Protein AF-A0A662UUU2-F1 (afdb_monomer)

Structure (mmCIF, N/CA/C/O backbone):
data_AF-A0A662UUU2-F1
#
_entry.id   AF-A0A662UUU2-F1
#
loop_
_atom_site.group_PDB
_atom_site.id
_atom_site.type_symbol
_atom_site.label_atom_id
_atom_site.label_alt_id
_atom_site.label_comp_id
_atom_site.label_asym_id
_atom_site.label_entity_id
_atom_site.label_seq_id
_atom_site.pdbx_PDB_ins_code
_atom_site.Cartn_x
_atom_site.Cartn_y
_atom_site.Cartn_z
_atom_site.occupancy
_atom_site.B_iso_or_equiv
_atom_site.auth_seq_id
_atom_site.auth_comp_id
_atom_site.auth_asym_id
_atom_site.auth_atom_id
_atom_site.pdbx_PDB_model_num
ATOM 1 N N . MET A 1 1 ? -9.603 2.222 8.114 1.00 85.62 1 MET A N 1
ATOM 2 C CA . MET A 1 1 ? -8.547 1.798 7.175 1.00 85.62 1 MET A CA 1
ATOM 3 C C . MET A 1 1 ? -7.642 2.979 6.866 1.00 85.62 1 MET A C 1
ATOM 5 O O . MET A 1 1 ? -8.141 4.057 6.557 1.00 85.62 1 MET A O 1
ATOM 9 N N . TYR A 1 2 ? -6.337 2.778 6.994 1.00 91.75 2 TYR A N 1
ATOM 10 C CA . TYR A 1 2 ? -5.281 3.768 6.819 1.00 91.75 2 TYR A CA 1
ATOM 11 C C . TYR A 1 2 ? -4.266 3.260 5.797 1.00 91.75 2 TYR A C 1
ATOM 13 O O . TYR A 1 2 ? -4.105 2.053 5.625 1.00 91.75 2 TYR A O 1
ATOM 21 N N . LEU A 1 3 ? -3.577 4.187 5.132 1.00 93.75 3 LEU A N 1
ATOM 22 C CA . LEU A 1 3 ? -2.481 3.875 4.223 1.00 93.75 3 LEU A CA 1
ATOM 23 C C . LEU A 1 3 ? -1.150 4.018 4.966 1.00 93.75 3 LEU A C 1
ATOM 25 O O . LEU A 1 3 ? -0.754 5.127 5.324 1.00 93.75 3 LEU A O 1
ATOM 29 N N . PHE A 1 4 ? -0.460 2.903 5.174 1.00 96.44 4 PHE A N 1
ATOM 30 C CA . PHE A 1 4 ? 0.872 2.850 5.767 1.00 96.44 4 PHE A C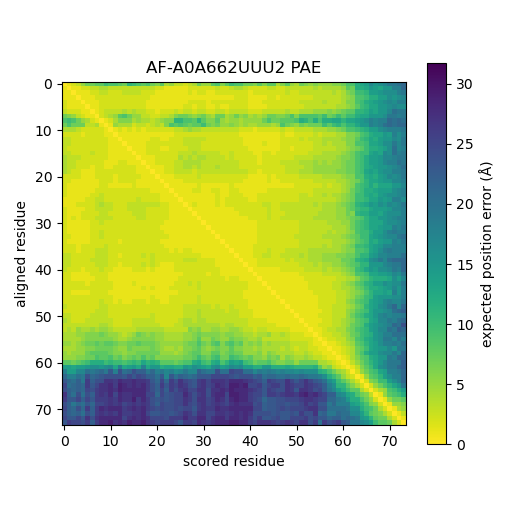A 1
ATOM 31 C C . PHE A 1 4 ? 1.940 2.803 4.676 1.00 96.44 4 PHE A C 1
ATOM 33 O O . PHE A 1 4 ? 1.743 2.193 3.622 1.00 96.44 4 PHE A O 1
ATOM 40 N N . VAL A 1 5 ? 3.079 3.447 4.934 1.00 96.75 5 VAL A N 1
ATOM 41 C CA . VAL A 1 5 ? 4.206 3.543 4.000 1.00 96.75 5 VAL A CA 1
ATOM 42 C C . VAL A 1 5 ? 5.436 2.908 4.635 1.00 96.75 5 VAL A C 1
ATOM 44 O O . VAL A 1 5 ? 5.842 3.303 5.724 1.00 96.75 5 VAL A O 1
ATOM 47 N N . PHE A 1 6 ? 6.050 1.961 3.931 1.00 94.12 6 PHE A N 1
ATOM 48 C CA . PHE A 1 6 ? 7.311 1.334 4.323 1.00 94.12 6 PHE A CA 1
ATOM 49 C C . PHE A 1 6 ? 8.412 1.745 3.346 1.00 94.12 6 PHE A C 1
ATOM 51 O O . PHE A 1 6 ? 8.257 1.592 2.133 1.00 94.12 6 PHE A O 1
ATOM 58 N N . GLU A 1 7 ? 9.528 2.253 3.872 1.00 94.62 7 GLU A N 1
ATOM 59 C CA . GLU A 1 7 ? 10.661 2.746 3.080 1.00 94.62 7 GLU A CA 1
ATOM 60 C C . GLU A 1 7 ? 11.835 1.745 3.007 1.00 94.62 7 GLU A C 1
ATOM 62 O O . GLU A 1 7 ? 11.878 0.705 3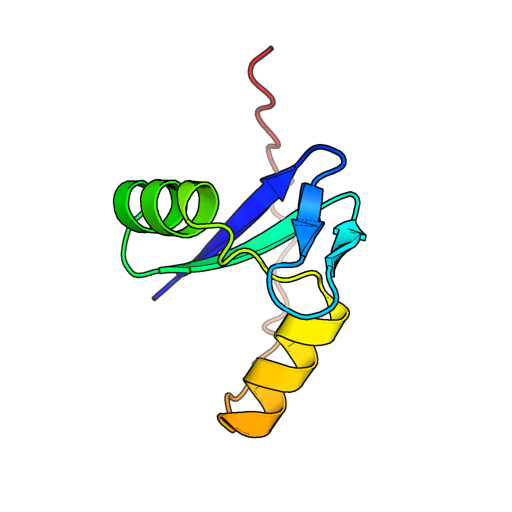.683 1.00 94.62 7 GLU A O 1
ATOM 67 N N . GLY A 1 8 ? 12.807 2.069 2.151 1.00 86.75 8 GLY A N 1
ATOM 68 C CA . GLY A 1 8 ? 13.936 1.211 1.782 1.00 86.75 8 GLY A CA 1
ATOM 69 C C . GLY A 1 8 ? 13.617 0.421 0.513 1.00 86.75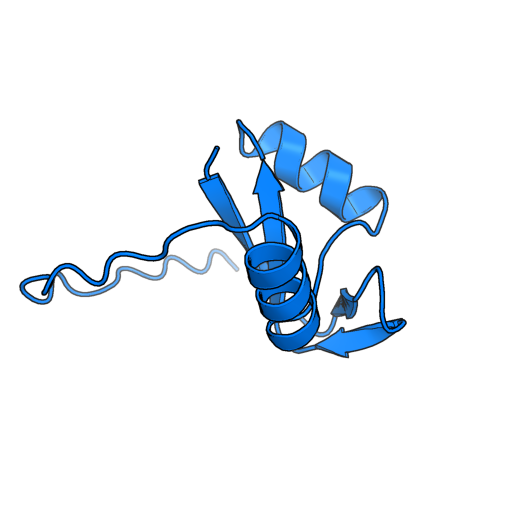 8 GLY A C 1
ATOM 70 O O . GLY A 1 8 ? 12.455 0.201 0.213 1.00 86.75 8 GLY A O 1
ATOM 71 N N . GLN A 1 9 ? 14.617 0.009 -0.275 1.00 82.56 9 GLN A N 1
ATOM 72 C CA . GLN A 1 9 ? 14.374 -0.726 -1.529 1.00 82.56 9 GLN A CA 1
ATOM 73 C C . GLN A 1 9 ? 13.637 -2.060 -1.280 1.00 82.56 9 GLN A C 1
ATOM 75 O O . GLN A 1 9 ? 14.268 -3.099 -1.074 1.00 82.56 9 GLN A O 1
ATOM 80 N N . ARG A 1 10 ? 12.300 -2.040 -1.297 1.00 88.12 10 ARG A N 1
ATOM 81 C CA . ARG A 1 10 ? 11.421 -3.178 -0.992 1.00 88.12 10 ARG A CA 1
ATOM 82 C C . ARG A 1 10 ? 10.830 -3.741 -2.275 1.00 88.12 10 ARG A C 1
ATOM 84 O O . ARG A 1 10 ? 10.681 -3.024 -3.258 1.00 88.12 10 ARG A O 1
ATOM 91 N N . ARG A 1 11 ? 10.503 -5.033 -2.287 1.00 94.25 11 ARG A N 1
ATOM 92 C CA . ARG A 1 11 ? 9.793 -5.646 -3.418 1.00 94.25 11 ARG A CA 1
ATOM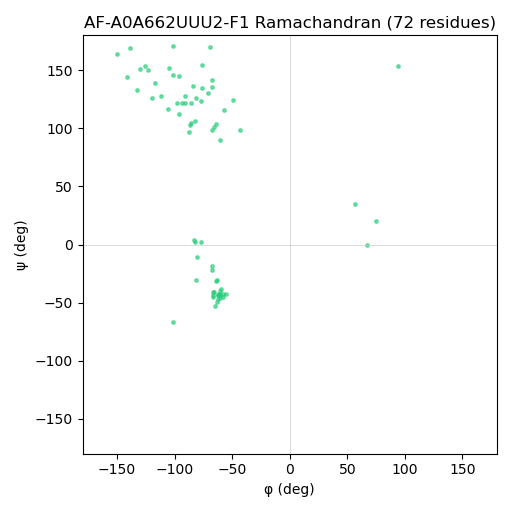 93 C C . ARG A 1 11 ? 8.293 -5.411 -3.273 1.00 94.25 11 ARG A C 1
ATOM 95 O O . ARG A 1 11 ? 7.759 -5.579 -2.184 1.00 94.25 11 ARG A O 1
ATOM 102 N N . CYS A 1 12 ? 7.642 -5.056 -4.374 1.00 97.19 12 CYS A N 1
ATOM 103 C CA . CYS A 1 12 ? 6.187 -5.057 -4.481 1.00 97.19 12 CYS A CA 1
ATOM 104 C C . CYS A 1 12 ? 5.655 -6.499 -4.431 1.00 97.19 12 CYS A C 1
ATOM 106 O O . CYS A 1 12 ? 6.182 -7.360 -5.132 1.00 97.19 12 CYS A O 1
ATOM 108 N N . GLY A 1 13 ? 4.599 -6.751 -3.661 1.00 96.38 13 GLY A N 1
ATOM 109 C CA . GLY A 1 13 ? 3.927 -8.048 -3.550 1.00 96.38 13 GLY A CA 1
ATOM 110 C C . GLY A 1 13 ? 3.191 -8.498 -4.809 1.00 96.38 13 GLY A C 1
ATOM 111 O O . GLY A 1 13 ? 2.913 -9.682 -4.958 1.00 96.38 13 GLY A O 1
ATOM 112 N N . TYR A 1 14 ? 2.905 -7.568 -5.726 1.00 96.44 14 TYR A N 1
ATOM 113 C CA . TYR A 1 14 ? 2.189 -7.850 -6.970 1.00 96.44 14 TYR A CA 1
ATOM 114 C C . TYR A 1 14 ? 3.133 -7.949 -8.172 1.00 96.44 14 TYR A C 1
ATOM 116 O O . TYR A 1 14 ? 3.336 -9.027 -8.721 1.00 96.44 14 TYR A O 1
ATOM 124 N N . CYS A 1 15 ? 3.775 -6.842 -8.560 1.00 97.38 15 CYS A N 1
ATOM 125 C CA . CYS A 1 15 ? 4.648 -6.837 -9.737 1.00 97.38 15 CYS A CA 1
ATOM 126 C C . CYS A 1 15 ? 6.051 -7.405 -9.471 1.00 97.38 15 CYS A C 1
ATOM 128 O O . CYS A 1 15 ? 6.794 -7.627 -10.419 1.00 97.38 15 CYS A O 1
ATOM 130 N N . LEU A 1 16 ? 6.432 -7.646 -8.207 1.00 96.06 16 LEU A N 1
ATOM 131 C CA . LEU A 1 16 ? 7.731 -8.194 -7.767 1.00 96.06 16 LEU A CA 1
ATOM 132 C C . LEU A 1 16 ? 8.961 -7.299 -7.997 1.00 96.06 16 LEU A C 1
ATOM 134 O O . LEU A 1 16 ? 10.079 -7.672 -7.616 1.00 96.06 16 LEU A O 1
ATOM 138 N N . TRP A 1 17 ? 8.777 -6.108 -8.568 1.00 96.75 17 TRP A N 1
ATOM 139 C CA . TRP A 1 17 ? 9.851 -5.140 -8.786 1.00 96.75 17 TRP A CA 1
ATOM 140 C C . TRP A 1 17 ? 10.229 -4.428 -7.487 1.00 96.75 17 TRP A C 1
ATOM 142 O O . TRP A 1 17 ? 9.425 -4.305 -6.559 1.00 96.75 17 TRP A O 1
ATOM 152 N N . LYS A 1 18 ? 11.477 -3.954 -7.414 1.00 96.06 18 LYS A N 1
ATOM 153 C CA . LYS A 1 18 ? 11.943 -3.135 -6.291 1.00 96.06 18 LYS A CA 1
ATOM 154 C C . LYS A 1 18 ? 11.407 -1.710 -6.418 1.00 96.06 18 LYS A C 1
ATOM 156 O O . LYS A 1 18 ? 11.523 -1.104 -7.478 1.00 96.06 18 LYS A O 1
ATOM 161 N N . ALA A 1 19 ? 10.908 -1.164 -5.318 1.00 95.44 19 ALA A N 1
ATOM 162 C CA . ALA A 1 19 ? 10.433 0.203 -5.194 1.00 95.44 19 ALA A CA 1
ATOM 163 C C . ALA A 1 19 ? 11.066 0.872 -3.958 1.00 95.44 19 ALA A C 1
ATOM 165 O O . ALA A 1 19 ? 11.380 0.187 -2.982 1.00 95.44 19 ALA A O 1
ATOM 166 N N . PRO A 1 20 ? 11.263 2.204 -3.967 1.00 95.00 20 PRO A N 1
ATOM 167 C CA . PRO A 1 20 ? 11.786 2.932 -2.805 1.00 95.00 20 PRO A CA 1
ATOM 168 C C . PRO A 1 20 ? 10.801 2.950 -1.627 1.00 95.00 20 PRO A C 1
ATOM 170 O O . PRO A 1 20 ? 11.208 3.172 -0.488 1.00 95.00 20 PRO A O 1
ATOM 173 N N . ARG A 1 21 ? 9.511 2.747 -1.922 1.00 96.69 21 ARG A N 1
ATOM 174 C CA . ARG A 1 21 ? 8.407 2.694 -0.969 1.00 96.69 21 ARG A CA 1
ATOM 175 C C . ARG A 1 21 ? 7.418 1.620 -1.388 1.00 96.69 21 ARG A C 1
ATOM 177 O O . ARG A 1 21 ? 7.155 1.467 -2.584 1.00 96.69 21 ARG A O 1
ATOM 184 N N . VAL A 1 22 ? 6.842 0.941 -0.407 1.00 97.38 22 VAL A N 1
ATOM 185 C CA . VAL A 1 22 ? 5.644 0.119 -0.590 1.00 97.38 22 VAL A CA 1
ATOM 186 C C . VAL A 1 22 ? 4.541 0.585 0.353 1.00 97.38 22 VAL A C 1
ATOM 188 O O . VAL A 1 22 ? 4.810 1.124 1.427 1.00 97.38 22 VAL A O 1
ATOM 191 N N . PHE A 1 23 ? 3.304 0.403 -0.082 1.00 97.44 23 PHE A N 1
ATOM 192 C CA . PHE A 1 23 ? 2.096 0.905 0.545 1.00 97.44 23 PHE A CA 1
ATOM 193 C C . PHE A 1 23 ? 1.218 -0.264 0.980 1.00 97.44 23 PHE A C 1
ATOM 195 O O . PHE A 1 23 ? 1.079 -1.240 0.239 1.00 97.44 23 PHE A O 1
ATOM 202 N N . ILE A 1 24 ? 0.619 -0.153 2.164 1.00 96.44 24 ILE A N 1
ATOM 203 C CA . ILE A 1 24 ? -0.299 -1.151 2.726 1.00 96.44 24 ILE A CA 1
ATOM 204 C C . ILE A 1 24 ? -1.539 -0.445 3.257 1.00 96.44 24 ILE A C 1
ATOM 206 O O . ILE A 1 24 ? -1.429 0.551 3.971 1.00 96.44 24 ILE A O 1
ATOM 210 N N . LEU A 1 25 ? -2.711 -0.972 2.914 1.00 94.19 25 LEU A N 1
ATOM 211 C CA . LEU A 1 25 ? -3.977 -0.597 3.533 1.00 94.19 25 LEU A CA 1
ATOM 212 C C . LEU A 1 25 ? -4.234 -1.531 4.720 1.00 94.19 25 LEU A C 1
ATOM 214 O O . LEU A 1 25 ? -4.263 -2.742 4.532 1.00 94.19 25 LEU A O 1
ATOM 218 N N . ALA A 1 26 ? -4.391 -0.974 5.921 1.00 95.75 26 ALA A N 1
ATOM 219 C CA . ALA A 1 26 ? -4.651 -1.735 7.148 1.00 95.75 26 ALA A CA 1
ATOM 220 C C . ALA A 1 26 ? -5.488 -0.919 8.152 1.00 95.75 26 ALA A C 1
ATOM 222 O O . ALA A 1 26 ? -5.627 0.302 8.022 1.00 95.75 26 ALA A O 1
ATOM 223 N N . GLU A 1 27 ? -6.069 -1.565 9.156 1.00 95.69 27 GLU A N 1
ATOM 224 C CA . GLU A 1 27 ? -6.792 -0.924 10.257 1.00 95.69 27 GLU A CA 1
ATOM 225 C C . GLU A 1 27 ? -5.859 -0.400 11.351 1.00 95.69 27 GLU A C 1
ATOM 227 O O . GLU A 1 27 ? -6.164 0.633 11.953 1.00 95.69 27 GLU A O 1
ATOM 232 N N . SER A 1 28 ? -4.706 -1.043 11.560 1.00 97.19 28 SER A N 1
ATOM 233 C CA . SER A 1 28 ? -3.695 -0.621 12.537 1.00 97.19 28 SER A CA 1
ATOM 234 C C . SER A 1 28 ? -2.261 -0.739 12.007 1.00 97.19 28 SER A C 1
ATOM 236 O O . SER A 1 28 ? -2.006 -1.321 10.950 1.00 97.19 28 SER A O 1
ATOM 238 N N 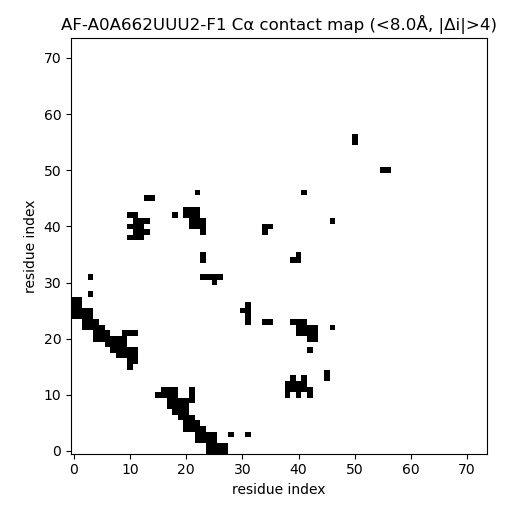. ARG A 1 29 ? -1.303 -0.168 12.752 1.00 96.00 29 ARG A N 1
ATOM 239 C CA . ARG A 1 29 ? 0.126 -0.264 12.421 1.00 96.00 29 ARG A CA 1
ATOM 240 C C . ARG A 1 29 ? 0.632 -1.701 12.542 1.00 96.00 29 ARG A C 1
ATOM 242 O O . ARG A 1 29 ? 1.392 -2.146 11.691 1.00 96.00 29 ARG A O 1
ATOM 249 N N . GLU A 1 30 ? 0.192 -2.419 13.569 1.00 98.00 30 GLU A N 1
ATOM 250 C CA . GLU A 1 30 ? 0.567 -3.810 13.833 1.00 98.00 30 GLU A CA 1
ATOM 251 C C . GLU A 1 30 ? 0.105 -4.721 12.690 1.00 98.00 30 GLU A C 1
ATOM 253 O O . GLU A 1 30 ? 0.871 -5.546 12.196 1.00 98.00 30 GLU A O 1
ATOM 258 N N . GLU A 1 31 ? -1.126 -4.527 12.209 1.00 97.75 31 GLU A N 1
ATOM 259 C CA . GLU A 1 31 ? -1.627 -5.234 11.030 1.00 97.75 31 GLU A CA 1
ATOM 260 C C . GLU A 1 31 ? -0.807 -4.890 9.779 1.00 97.75 31 GLU A C 1
ATOM 262 O O . GLU A 1 31 ? -0.427 -5.786 9.022 1.00 97.75 31 GLU A O 1
ATOM 267 N N . ALA A 1 32 ? -0.469 -3.613 9.577 1.00 97.12 32 ALA A N 1
ATOM 268 C CA . ALA A 1 32 ? 0.356 -3.198 8.448 1.00 97.12 32 ALA A CA 1
ATOM 269 C C . ALA A 1 32 ? 1.743 -3.864 8.463 1.00 97.12 32 ALA A C 1
ATOM 271 O O . ALA A 1 32 ? 2.240 -4.278 7.416 1.00 97.12 32 ALA A O 1
ATOM 272 N N . GLU A 1 33 ? 2.361 -3.997 9.638 1.00 96.75 33 GLU A N 1
ATOM 273 C CA . GLU A 1 33 ? 3.648 -4.674 9.815 1.00 96.75 33 GLU A CA 1
ATOM 274 C C . GLU A 1 33 ? 3.553 -6.180 9.521 1.00 96.75 33 GLU A C 1
ATOM 276 O O . GLU A 1 33 ? 4.428 -6.722 8.841 1.00 96.75 33 GLU A O 1
ATOM 281 N N . LEU A 1 34 ? 2.476 -6.848 9.948 1.00 97.56 34 LEU A N 1
ATOM 282 C CA . LEU A 1 34 ? 2.224 -8.258 9.624 1.00 97.56 34 LEU A CA 1
ATOM 283 C C . LEU A 1 34 ? 2.043 -8.470 8.115 1.00 97.56 34 LEU A C 1
ATOM 285 O O . LEU A 1 34 ? 2.723 -9.306 7.515 1.00 97.56 34 LEU A O 1
ATOM 289 N N . LEU A 1 35 ? 1.186 -7.670 7.477 1.00 96.62 35 LEU A N 1
ATOM 290 C CA . LEU A 1 35 ? 0.968 -7.713 6.028 1.00 96.62 35 LEU A CA 1
ATOM 291 C C . LEU A 1 35 ? 2.263 -7.429 5.257 1.00 96.62 35 LEU A C 1
ATOM 293 O O . LEU A 1 35 ? 2.556 -8.077 4.249 1.00 96.62 35 LEU A O 1
ATOM 297 N N . TYR A 1 36 ? 3.078 -6.500 5.756 1.00 94.62 36 TYR A N 1
ATOM 298 C CA . TYR A 1 36 ? 4.381 -6.196 5.182 1.00 94.62 36 TYR A CA 1
ATOM 299 C C . TYR A 1 36 ? 5.332 -7.397 5.243 1.00 94.62 36 TYR A C 1
ATOM 301 O O . TYR A 1 36 ? 5.946 -7.742 4.231 1.00 94.62 36 TYR A O 1
ATOM 309 N N . GLN A 1 37 ? 5.421 -8.074 6.391 1.00 94.62 37 GLN A N 1
ATOM 310 C CA . GLN A 1 37 ? 6.237 -9.284 6.553 1.00 94.62 37 GLN A CA 1
ATOM 311 C C . GLN A 1 37 ? 5.757 -10.438 5.661 1.00 94.62 37 GLN A C 1
ATOM 313 O O . GLN A 1 37 ? 6.573 -11.216 5.170 1.00 94.62 37 GLN A O 1
ATOM 318 N N . MET A 1 38 ? 4.454 -10.504 5.380 1.00 95.56 38 MET A N 1
ATOM 319 C CA . MET A 1 38 ? 3.853 -11.439 4.421 1.00 95.56 38 MET A CA 1
ATOM 320 C C . MET A 1 38 ? 4.051 -11.031 2.949 1.00 95.56 38 MET A C 1
ATOM 322 O O . MET A 1 38 ? 3.538 -11.697 2.047 1.00 95.56 38 MET A O 1
ATOM 326 N N . GLY A 1 39 ? 4.767 -9.934 2.682 1.00 94.62 39 GLY A N 1
ATOM 327 C CA . GLY A 1 39 ? 5.060 -9.458 1.333 1.00 94.62 39 GLY A CA 1
ATOM 328 C C . GLY A 1 39 ? 3.878 -8.797 0.625 1.00 94.62 39 GLY A C 1
ATOM 329 O O . GLY A 1 39 ? 3.906 -8.690 -0.594 1.00 94.62 39 GLY A O 1
ATOM 330 N N . GLN A 1 40 ? 2.856 -8.338 1.351 1.00 96.50 40 GLN A N 1
ATOM 331 C CA . GLN A 1 40 ? 1.637 -7.749 0.772 1.00 96.50 40 GLN A CA 1
ATOM 332 C C . GLN A 1 40 ? 1.772 -6.255 0.414 1.00 96.50 40 GLN A C 1
ATOM 334 O O . GLN A 1 40 ? 0.810 -5.624 -0.012 1.00 96.50 40 GLN A O 1
ATOM 339 N N . GLY A 1 41 ? 2.955 -5.657 0.580 1.00 96.88 41 GLY A N 1
ATOM 340 C CA . GLY A 1 41 ? 3.185 -4.248 0.247 1.00 96.88 41 GLY A CA 1
ATOM 341 C C . GLY A 1 41 ? 3.197 -3.992 -1.259 1.00 96.88 41 GLY A C 1
ATOM 342 O O . GLY A 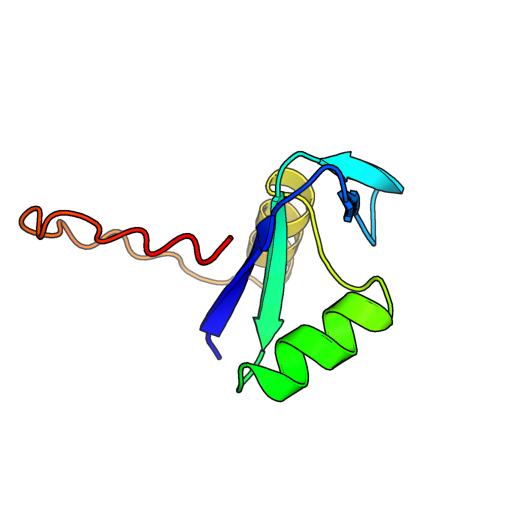1 41 ? 3.936 -4.644 -1.992 1.00 96.88 41 GLY A O 1
ATOM 343 N N . LEU A 1 42 ? 2.440 -3.003 -1.732 1.00 98.06 42 LEU A N 1
ATOM 344 C CA . LEU A 1 42 ? 2.362 -2.652 -3.156 1.00 98.06 42 LEU A CA 1
ATOM 345 C C . LEU A 1 42 ? 3.210 -1.423 -3.482 1.00 98.06 42 LEU A C 1
ATOM 347 O O . LEU A 1 42 ? 3.306 -0.506 -2.676 1.00 98.06 42 LEU A O 1
ATOM 351 N N . CYS A 1 43 ? 3.813 -1.353 -4.670 1.00 97.69 43 CYS A N 1
ATOM 352 C CA . CYS A 1 43 ? 4.371 -0.086 -5.152 1.00 97.69 43 CYS A CA 1
ATOM 353 C C . CYS A 1 43 ? 3.242 0.911 -5.486 1.00 97.69 43 CYS A C 1
ATOM 355 O O . CYS A 1 43 ? 2.069 0.542 -5.532 1.00 97.69 43 CYS A O 1
ATOM 357 N N . ALA A 1 44 ? 3.591 2.179 -5.733 1.00 96.44 44 ALA A N 1
ATOM 358 C CA . ALA A 1 44 ? 2.609 3.231 -6.018 1.00 96.44 44 ALA A CA 1
ATOM 359 C C . ALA A 1 44 ? 1.687 2.889 -7.202 1.00 96.44 44 ALA A C 1
ATOM 361 O O . ALA A 1 44 ? 0.484 3.103 -7.121 1.00 96.44 44 ALA A O 1
ATOM 362 N N . GLU A 1 45 ? 2.246 2.332 -8.277 1.00 97.56 45 GLU A N 1
ATOM 363 C CA . GLU A 1 45 ? 1.494 1.971 -9.482 1.00 97.56 45 GLU A CA 1
ATOM 364 C C . GLU A 1 45 ? 0.472 0.864 -9.198 1.00 97.56 45 GLU A C 1
ATOM 366 O O . GLU A 1 45 ? -0.721 1.071 -9.398 1.00 97.56 45 GLU A O 1
ATOM 371 N N . CYS A 1 46 ? 0.908 -0.256 -8.615 1.00 97.56 46 CYS A N 1
ATOM 372 C CA . CYS A 1 46 ? 0.011 -1.361 -8.271 1.00 97.56 46 CYS A CA 1
ATOM 373 C C . CYS A 1 46 ? -1.037 -0.965 -7.215 1.00 97.56 46 CYS A C 1
ATOM 375 O O . CYS A 1 46 ? -2.154 -1.472 -7.235 1.00 97.56 46 CYS A O 1
ATOM 377 N N . MET A 1 47 ? -0.707 -0.044 -6.301 1.00 96.44 47 MET A N 1
ATOM 378 C CA . MET A 1 47 ? -1.683 0.508 -5.355 1.00 96.44 47 MET A CA 1
ATOM 379 C C . MET A 1 47 ? -2.755 1.339 -6.077 1.00 96.44 47 MET A C 1
ATOM 381 O O . MET A 1 47 ? -3.938 1.193 -5.787 1.00 96.44 47 MET A O 1
ATOM 385 N N . CYS A 1 48 ? -2.374 2.182 -7.042 1.00 95.12 48 CYS A N 1
ATOM 386 C CA . CYS A 1 48 ? -3.334 2.925 -7.862 1.00 95.12 48 CYS A CA 1
ATOM 387 C C . CYS A 1 48 ? -4.240 1.989 -8.675 1.00 95.12 48 CYS A C 1
ATOM 389 O O . CYS A 1 48 ? -5.447 2.219 -8.728 1.00 95.12 48 CYS A O 1
ATOM 391 N N . GLU A 1 49 ? -3.685 0.929 -9.268 1.00 96.19 49 GLU A N 1
ATOM 392 C CA . GLU A 1 49 ? -4.473 -0.089 -9.975 1.00 96.19 49 GLU A CA 1
ATOM 393 C C . GLU A 1 49 ? -5.511 -0.740 -9.054 1.00 96.19 49 GLU A C 1
ATOM 395 O O . GLU A 1 49 ? -6.682 -0.831 -9.426 1.00 96.19 49 GLU A O 1
ATOM 400 N N . LEU A 1 50 ? -5.115 -1.115 -7.830 1.00 94.00 50 LEU A N 1
ATOM 401 C CA . LEU A 1 50 ? -6.027 -1.670 -6.827 1.00 94.00 50 LEU A CA 1
ATOM 402 C C . LEU A 1 50 ? -7.144 -0.680 -6.466 1.00 94.00 50 LEU A C 1
ATOM 404 O O . LEU A 1 50 ? -8.315 -1.045 -6.448 1.00 94.00 50 LEU A O 1
ATOM 408 N N . ILE A 1 51 ? -6.800 0.587 -6.222 1.00 92.38 51 ILE A N 1
ATOM 409 C CA . ILE A 1 51 ? -7.769 1.646 -5.894 1.00 92.38 51 ILE A CA 1
ATOM 410 C C . ILE A 1 51 ? -8.814 1.800 -7.007 1.00 92.38 51 ILE A C 1
ATOM 412 O O . ILE A 1 51 ? -10.005 1.940 -6.720 1.00 92.38 51 ILE A O 1
ATOM 416 N N . VAL A 1 52 ? -8.378 1.759 -8.271 1.00 92.69 52 VAL A N 1
ATOM 417 C CA . VAL A 1 52 ? -9.266 1.827 -9.440 1.00 92.69 52 VAL A CA 1
ATOM 418 C C . VAL A 1 52 ? -10.149 0.581 -9.532 1.00 92.69 52 VAL A C 1
ATOM 420 O O . VAL A 1 52 ? -11.356 0.716 -9.741 1.00 92.69 52 VAL A O 1
ATOM 423 N N . ALA A 1 53 ? -9.573 -0.611 -9.353 1.00 93.94 53 ALA A N 1
ATOM 424 C CA . ALA A 1 53 ? -10.297 -1.880 -9.420 1.00 93.94 53 ALA A CA 1
ATOM 425 C C . ALA A 1 53 ? -11.409 -1.966 -8.361 1.00 93.94 53 ALA A C 1
ATOM 427 O O . ALA A 1 53 ? -12.547 -2.312 -8.682 1.00 93.94 53 ALA A O 1
ATOM 428 N N . GLU A 1 54 ? -11.107 -1.545 -7.133 1.00 92.25 54 GLU A N 1
ATOM 429 C CA . GLU A 1 54 ? -12.033 -1.534 -5.994 1.00 92.25 54 GLU A CA 1
ATOM 430 C C . GLU A 1 54 ? -12.963 -0.304 -5.971 1.00 92.25 54 GLU A C 1
ATOM 432 O O . GLU A 1 54 ? -13.791 -0.150 -5.072 1.00 92.25 54 GLU A O 1
ATOM 437 N N . ARG A 1 55 ? -12.868 0.581 -6.975 1.00 92.12 55 ARG A N 1
ATOM 438 C CA . ARG A 1 55 ? -13.701 1.790 -7.127 1.00 92.12 55 ARG A CA 1
ATOM 439 C C . ARG A 1 55 ? -13.646 2.736 -5.923 1.00 92.12 55 ARG A C 1
ATOM 441 O O . ARG A 1 55 ? -14.632 3.406 -5.601 1.00 92.12 55 ARG A O 1
ATOM 448 N N . PHE A 1 56 ? -12.488 2.838 -5.281 1.00 86.19 56 PHE A N 1
ATOM 449 C CA . PHE A 1 56 ? -12.274 3.832 -4.237 1.00 86.19 56 PHE A CA 1
ATOM 450 C C . PHE A 1 56 ? -12.287 5.249 -4.822 1.00 86.19 56 PHE A C 1
ATOM 452 O O . PHE A 1 56 ? -11.740 5.519 -5.893 1.00 86.19 56 PHE A O 1
ATOM 459 N N . ARG A 1 57 ? -12.880 6.190 -4.081 1.00 86.88 57 ARG A N 1
ATOM 460 C CA . ARG A 1 57 ? -12.844 7.619 -4.405 1.00 86.88 57 ARG A CA 1
ATOM 461 C C . ARG A 1 57 ? -11.749 8.299 -3.591 1.00 86.88 57 ARG A C 1
ATOM 463 O O . ARG A 1 57 ? -11.799 8.288 -2.365 1.00 86.88 57 ARG A O 1
ATOM 470 N N . ILE A 1 58 ? -10.800 8.936 -4.270 1.00 83.69 58 ILE A N 1
ATOM 471 C CA . ILE A 1 58 ? -9.810 9.810 -3.633 1.00 83.69 58 ILE A CA 1
ATOM 472 C C . ILE A 1 58 ? -10.337 11.244 -3.678 1.00 83.69 58 ILE A C 1
ATOM 474 O 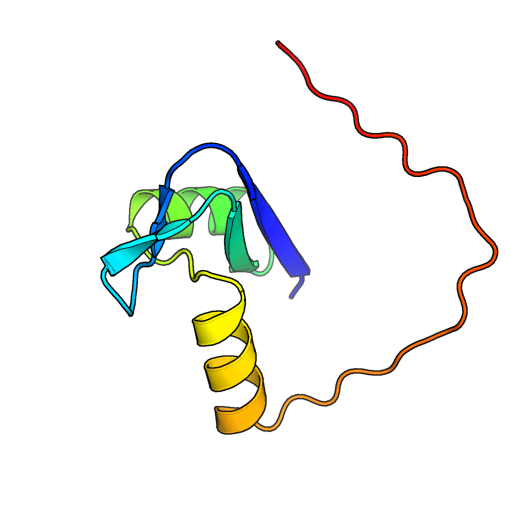O . ILE A 1 58 ? -10.602 11.783 -4.752 1.00 83.69 58 ILE A O 1
ATOM 478 N N . GLU A 1 59 ? -10.473 11.871 -2.513 1.00 86.38 59 GLU A N 1
ATOM 479 C CA . GLU A 1 59 ? -10.832 13.284 -2.396 1.00 86.38 59 GLU A CA 1
ATOM 480 C C . GLU A 1 59 ? -9.605 14.098 -1.984 1.00 86.38 59 GLU A C 1
ATOM 482 O O . GLU A 1 59 ? -9.041 13.917 -0.905 1.00 86.38 59 GLU A O 1
ATOM 487 N N . ILE A 1 60 ? -9.179 15.013 -2.856 1.00 84.75 60 ILE A N 1
ATOM 488 C CA . ILE A 1 60 ? -8.083 15.934 -2.556 1.00 84.75 60 ILE A CA 1
ATOM 489 C C . ILE A 1 60 ? -8.675 17.134 -1.827 1.00 84.75 60 ILE A C 1
ATOM 491 O O . ILE A 1 60 ? -9.300 18.003 -2.434 1.00 84.75 60 ILE A O 1
ATOM 495 N N . THR A 1 61 ? -8.462 17.194 -0.516 1.00 80.81 61 THR A N 1
ATOM 496 C CA . THR A 1 61 ? -8.769 18.388 0.271 1.00 80.81 61 THR A CA 1
ATOM 497 C C . THR A 1 61 ? -7.530 19.286 0.316 1.00 80.81 61 THR A C 1
ATOM 499 O O . THR A 1 61 ? -6.438 18.809 0.637 1.00 80.81 61 THR A O 1
ATOM 502 N N . PRO A 1 62 ? -7.636 20.583 -0.030 1.00 78.25 62 PRO A N 1
ATOM 503 C CA . PRO A 1 62 ? -6.502 21.494 0.052 1.00 78.25 62 PRO A CA 1
ATOM 504 C C . PRO A 1 62 ? -6.067 21.632 1.515 1.00 78.25 62 PRO A C 1
ATOM 506 O O . PRO A 1 62 ? -6.704 22.321 2.311 1.00 78.25 62 PRO A O 1
ATOM 509 N N . GLN A 1 63 ? -4.971 20.971 1.885 1.00 68.38 63 GLN A N 1
ATOM 510 C CA . GLN A 1 63 ? -4.388 21.134 3.210 1.00 68.38 63 GLN A CA 1
ATOM 511 C C . GLN A 1 63 ? -3.623 22.460 3.268 1.00 68.38 63 GLN A C 1
ATOM 513 O O . GLN A 1 63 ? -2.703 22.700 2.482 1.00 68.38 63 GLN A O 1
ATOM 518 N N . ARG A 1 64 ? -3.967 23.336 4.226 1.00 58.12 64 ARG A N 1
ATOM 519 C CA . ARG A 1 64 ? -3.051 24.406 4.652 1.00 58.12 64 ARG A CA 1
ATOM 520 C C . ARG A 1 64 ? -1.775 23.704 5.107 1.00 58.12 64 ARG A C 1
ATOM 522 O O . ARG A 1 64 ? -1.852 22.935 6.056 1.00 58.12 64 ARG A O 1
ATOM 529 N N . ARG A 1 65 ? -0.647 23.924 4.419 1.00 51.44 65 ARG A N 1
ATOM 530 C CA . ARG A 1 65 ? 0.662 23.324 4.738 1.00 51.44 65 ARG A CA 1
ATOM 531 C C . ARG A 1 65 ? 0.920 23.371 6.255 1.00 51.44 65 ARG A C 1
ATOM 533 O O . ARG A 1 65 ? 1.354 24.398 6.767 1.00 51.44 65 ARG A O 1
ATOM 540 N N . ARG A 1 66 ? 0.668 22.276 6.975 1.00 47.41 66 ARG A N 1
ATOM 541 C CA . ARG A 1 66 ? 1.378 21.974 8.219 1.00 47.41 66 ARG A CA 1
ATOM 542 C C . ARG A 1 66 ? 2.637 21.257 7.769 1.00 47.41 66 ARG A C 1
ATOM 544 O O . ARG A 1 66 ? 2.541 20.295 7.011 1.00 47.41 66 ARG A O 1
ATOM 551 N N . GLY A 1 67 ? 3.796 21.809 8.124 1.00 45.47 67 GLY A N 1
ATOM 552 C CA . GLY A 1 67 ? 5.086 21.212 7.801 1.00 45.47 67 GLY A CA 1
ATOM 553 C C . GLY A 1 67 ? 5.066 19.740 8.190 1.00 45.47 67 GLY A C 1
ATOM 554 O O . GLY A 1 67 ? 4.709 19.403 9.314 1.00 45.47 67 GLY A O 1
ATOM 555 N N . SER A 1 68 ? 5.353 18.873 7.229 1.00 46.06 68 SER A N 1
ATOM 556 C CA . SER A 1 68 ? 5.474 17.442 7.452 1.00 46.06 68 SER A CA 1
ATOM 557 C C . SER A 1 68 ? 6.683 17.198 8.353 1.00 46.06 68 SER A C 1
ATOM 559 O O . SER A 1 68 ? 7.821 17.265 7.887 1.00 46.06 68 SER A O 1
ATOM 561 N N . GLU A 1 69 ? 6.441 16.958 9.638 1.00 39.44 69 GLU A N 1
ATOM 562 C CA . GLU A 1 69 ? 7.422 16.354 10.534 1.00 39.44 69 GLU A CA 1
ATOM 563 C C . GLU A 1 69 ? 7.635 14.908 10.072 1.00 39.44 69 GLU A C 1
ATOM 565 O O . GLU A 1 69 ? 6.822 14.024 10.327 1.00 39.44 69 GLU A O 1
ATOM 570 N N . TYR A 1 70 ? 8.708 14.677 9.319 1.00 40.56 70 TYR A N 1
ATOM 571 C CA . TYR A 1 70 ? 9.242 13.338 9.109 1.00 40.56 70 TYR A CA 1
ATOM 572 C C . TYR A 1 70 ? 10.198 13.058 10.265 1.00 40.56 70 TYR A C 1
ATOM 574 O O . TYR A 1 70 ? 11.315 13.575 10.278 1.00 40.56 70 TYR A O 1
ATOM 582 N N . VAL A 1 71 ? 9.766 12.268 11.247 1.00 39.56 71 VAL A N 1
ATOM 583 C CA . VAL A 1 71 ? 10.686 11.694 12.234 1.00 39.56 71 VAL A CA 1
ATOM 584 C C . VAL A 1 71 ? 11.199 10.386 11.641 1.00 39.56 71 VAL A C 1
ATOM 586 O O . VAL A 1 71 ? 10.513 9.367 11.660 1.00 39.56 71 VAL A O 1
ATOM 589 N N . ALA A 1 72 ? 12.378 10.445 11.029 1.00 33.84 72 ALA A N 1
ATOM 590 C CA . ALA A 1 72 ? 13.180 9.262 10.766 1.00 33.84 72 ALA A CA 1
ATOM 591 C C . ALA A 1 72 ? 13.950 8.959 12.056 1.00 33.84 72 ALA A C 1
ATOM 593 O O . ALA A 1 72 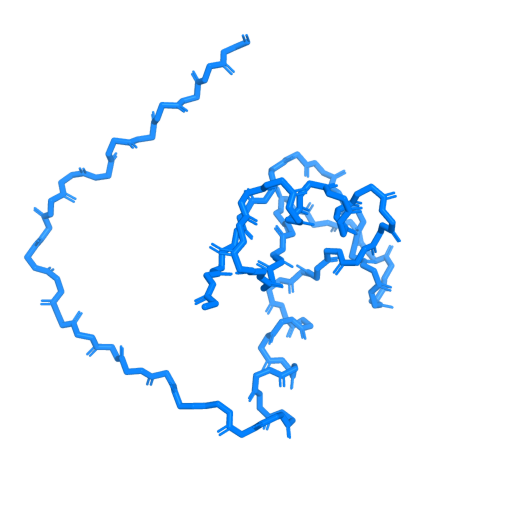? 14.864 9.703 12.409 1.00 33.84 72 ALA A O 1
ATOM 594 N N . GLU A 1 73 ? 13.556 7.919 12.786 1.00 38.41 73 GLU A N 1
ATOM 595 C CA . GLU A 1 73 ? 14.427 7.353 13.817 1.00 38.41 73 GLU A CA 1
ATOM 596 C C . GLU A 1 73 ? 15.433 6.418 13.130 1.00 38.41 73 GLU A C 1
ATOM 598 O O . GLU A 1 73 ? 15.051 5.579 12.308 1.00 38.41 73 GLU A O 1
ATOM 603 N N . LEU A 1 74 ? 16.715 6.686 13.403 1.00 38.97 74 LEU A N 1
ATOM 604 C CA . LEU A 1 74 ? 17.914 6.000 12.906 1.00 38.97 74 LEU A CA 1
ATOM 605 C C . LEU A 1 74 ? 18.057 4.589 13.483 1.00 38.97 74 LEU A C 1
ATOM 607 O O . LEU A 1 74 ? 17.752 4.415 14.683 1.00 38.97 74 LEU A O 1
#

Sequence (74 aa):
MYLFVFEGQRRCGYCLWKAPRVFILAESREEAELLYQMGQGLCAECMCELIVAERFRIEITPQRRRGSEYVAEL

Secondary structure (DSSP, 8-state):
-EEEEEEEEEE-TTT--EEEEEEEEESSHHHHHHHHHTT-PBPHHHHHHHHHHTTPPP----------------

pLDDT: mean 85.97, std 18.64, range [33.84, 98.06]

Radius of gyration: 13.47 Å; Cα contacts (8 Å, |Δi|>4): 93; chains: 1; bounding box: 32×36×24 Å

Mean predicted aligned error: 7.41 Å

Foldseek 3Di:
DDKDKDADQAAALPPRHTDRIFIDDDPDPVVRVVCVVVRNTHDPVVVVVVCVVVVPDDDDDDDPDPDDPDDDDD

Solvent-accessible surface area (backbone atoms only — not comparable to full-atom values): 4611 Å² total; per-residue (Å²): 118,47,82,46,79,47,74,52,84,37,58,17,52,77,84,61,49,76,28,65,43,28,39,33,82,25,83,45,70,70,55,37,52,52,41,45,76,72,39,61,20,21,28,71,65,60,44,52,52,49,37,60,75,72,63,59,83,87,7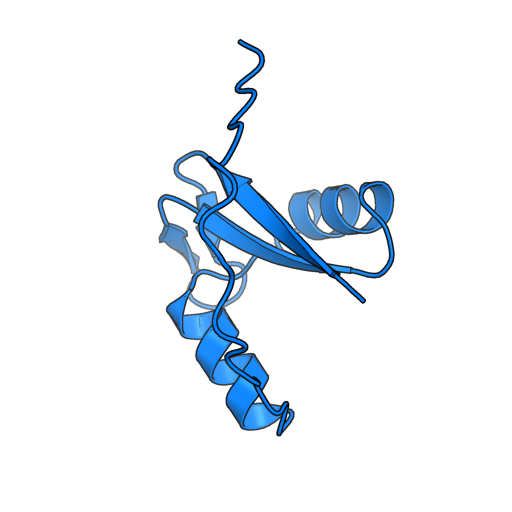8,89,72,90,71,79,86,69,82,82,82,78,83,80,83,130